Protein AF-A0A1Z9BUS6-F1 (afdb_monomer_lite)

Foldseek 3Di:
DPPVVVVVVVVVCCVVLVPDDDPCSVVVVVVVVVVVVVVVCCVPPPPPVCVVVVVVVCVVVVVVVVVVVVVVVVCCCVVPVVVVVVVCVVVVNDVPPPDDDVPDPDPDDDDDPDPDPVVVVVPD

Sequence (124 aa):
MGFGALAAMAWFEVLIFGFGLGAARPAVTLGLSALAVISLLQSLIFPRANWPIYVALTLLAFPIGFVVSYIIMGTLFYLLITPIGLAMRLFGRDPMMRGFEPDRESYWVESRRDRGKESYFRQF

Structure (mmCIF, N/CA/C/O backbone):
data_AF-A0A1Z9BUS6-F1
#
_entry.id   AF-A0A1Z9BUS6-F1
#
loop_
_atom_site.group_PDB
_atom_site.id
_atom_site.type_symbol
_atom_site.label_atom_id
_atom_site.label_alt_id
_atom_site.label_comp_id
_atom_site.label_asym_id
_atom_site.label_entity_id
_atom_site.label_seq_id
_atom_site.pdbx_PDB_ins_code
_atom_site.Cartn_x
_atom_site.Cartn_y
_atom_site.Cartn_z
_atom_site.occupancy
_atom_site.B_iso_or_equiv
_atom_site.auth_seq_id
_atom_site.auth_comp_id
_atom_site.auth_asym_id
_atom_site.auth_atom_id
_atom_site.pdbx_PDB_model_num
ATOM 1 N N . MET A 1 1 ? 21.737 -7.368 0.247 1.00 47.28 1 MET A N 1
ATOM 2 C CA . MET A 1 1 ? 20.850 -8.539 0.451 1.00 47.28 1 MET A CA 1
ATOM 3 C C . MET A 1 1 ? 20.464 -9.281 -0.847 1.00 47.28 1 MET A C 1
ATOM 5 O O . MET A 1 1 ? 19.643 -10.178 -0.773 1.00 47.28 1 MET A O 1
ATOM 9 N N . GLY A 1 2 ? 21.051 -8.990 -2.023 1.00 50.81 2 GLY A N 1
ATOM 10 C CA . GLY A 1 2 ? 20.625 -9.608 -3.299 1.00 50.81 2 GLY A CA 1
ATOM 11 C C . GLY A 1 2 ? 21.369 -10.879 -3.739 1.00 50.81 2 GLY A C 1
ATOM 12 O O . GLY A 1 2 ? 20.841 -11.645 -4.533 1.00 50.81 2 GLY A O 1
ATOM 13 N N . PHE A 1 3 ? 22.569 -11.149 -3.214 1.00 49.50 3 PHE A N 1
ATOM 14 C CA . PHE A 1 3 ? 23.397 -12.267 -3.697 1.00 49.50 3 PHE A CA 1
ATOM 15 C C . PHE A 1 3 ? 22.922 -13.652 -3.221 1.00 49.50 3 PHE A C 1
ATOM 17 O O . PHE A 1 3 ? 23.086 -14.632 -3.939 1.00 49.50 3 PHE A O 1
ATOM 24 N N . GLY A 1 4 ? 22.268 -13.737 -2.056 1.00 51.97 4 GLY A N 1
ATOM 25 C CA . GLY A 1 4 ? 21.724 -15.001 -1.540 1.00 51.97 4 GLY A CA 1
ATOM 26 C C . GLY A 1 4 ? 20.507 -15.507 -2.321 1.00 51.97 4 GLY A C 1
ATOM 27 O O . GLY A 1 4 ? 20.368 -16.707 -2.530 1.00 51.97 4 GLY A O 1
ATOM 28 N N . ALA A 1 5 ? 19.666 -14.597 -2.821 1.00 58.56 5 ALA A N 1
ATOM 29 C CA . ALA A 1 5 ? 18.508 -14.951 -3.643 1.00 58.56 5 ALA A CA 1
ATOM 30 C C . ALA A 1 5 ? 18.927 -15.506 -5.016 1.00 58.56 5 ALA A C 1
ATOM 32 O O . ALA A 1 5 ? 18.314 -16.446 -5.511 1.00 58.56 5 ALA A O 1
ATOM 33 N N . LEU A 1 6 ? 20.016 -14.980 -5.589 1.00 55.09 6 LEU A N 1
ATOM 34 C CA . LEU A 1 6 ? 20.578 -15.464 -6.853 1.00 55.09 6 LEU A CA 1
ATOM 35 C C . LEU A 1 6 ? 21.180 -16.868 -6.713 1.00 55.09 6 LEU A C 1
ATOM 37 O O . LEU A 1 6 ? 20.951 -17.718 -7.569 1.00 55.09 6 LEU A O 1
ATOM 41 N N . ALA A 1 7 ? 21.887 -17.137 -5.609 1.00 58.78 7 ALA A N 1
ATOM 42 C CA . ALA A 1 7 ? 22.400 -18.473 -5.308 1.00 58.78 7 ALA A CA 1
ATOM 43 C C . ALA A 1 7 ? 21.261 -19.483 -5.070 1.00 58.78 7 ALA A C 1
ATOM 45 O O . ALA A 1 7 ? 21.328 -20.609 -5.558 1.00 58.78 7 ALA A O 1
ATOM 46 N N . ALA A 1 8 ? 20.189 -19.064 -4.388 1.00 61.78 8 ALA A N 1
ATOM 47 C CA . ALA A 1 8 ? 19.006 -19.892 -4.176 1.00 61.78 8 ALA A CA 1
ATOM 48 C C . ALA A 1 8 ? 18.257 -20.191 -5.487 1.00 61.78 8 ALA A C 1
ATOM 50 O O . ALA A 1 8 ? 17.876 -21.336 -5.700 1.00 61.78 8 ALA A O 1
ATOM 51 N N . MET A 1 9 ? 18.101 -19.213 -6.391 1.00 58.19 9 MET A N 1
ATOM 52 C CA . MET A 1 9 ? 17.476 -19.426 -7.707 1.00 58.19 9 MET A CA 1
ATOM 53 C C . MET A 1 9 ? 18.306 -20.349 -8.601 1.00 58.19 9 MET A C 1
ATOM 55 O O . MET A 1 9 ? 17.748 -21.275 -9.181 1.00 58.19 9 MET A O 1
ATOM 59 N N . ALA A 1 10 ? 19.630 -20.164 -8.659 1.00 59.12 10 ALA A N 1
ATOM 60 C CA . ALA A 1 10 ? 20.515 -21.047 -9.422 1.00 59.12 10 ALA A CA 1
ATOM 61 C C . ALA A 1 10 ? 20.465 -22.498 -8.905 1.00 59.12 10 ALA A C 1
ATOM 63 O O . ALA A 1 10 ? 20.457 -23.442 -9.692 1.00 59.12 10 ALA A O 1
ATOM 64 N N . TRP A 1 11 ? 20.370 -22.680 -7.584 1.00 60.19 11 TRP A N 1
ATOM 65 C CA . TRP A 1 11 ? 20.214 -23.997 -6.963 1.00 60.19 11 TRP A CA 1
ATOM 66 C C . TRP A 1 11 ? 18.833 -24.620 -7.232 1.00 60.19 11 TRP A C 1
ATOM 68 O O . TRP A 1 11 ? 18.726 -25.829 -7.438 1.00 60.19 11 TRP A O 1
ATOM 78 N N . PHE A 1 12 ? 17.776 -23.802 -7.278 1.00 59.69 12 PHE A N 1
ATOM 79 C CA . PHE A 1 12 ? 16.406 -24.237 -7.575 1.00 59.69 12 PHE A CA 1
ATOM 80 C C . PHE A 1 12 ? 16.229 -24.641 -9.048 1.00 59.69 12 PHE A C 1
ATOM 82 O O . PHE A 1 12 ? 15.555 -25.627 -9.342 1.00 59.69 12 PHE A O 1
ATOM 89 N N . GLU A 1 13 ? 16.891 -23.937 -9.969 1.00 56.25 13 GLU A N 1
ATOM 90 C CA . GLU A 1 13 ? 16.914 -24.265 -11.400 1.00 56.25 13 GLU A CA 1
ATOM 91 C C . GLU A 1 13 ? 17.581 -25.628 -11.658 1.00 56.25 13 GLU A C 1
ATOM 93 O O . GLU A 1 13 ? 17.021 -26.469 -12.360 1.00 56.25 13 GLU A O 1
ATOM 98 N N . VAL A 1 14 ? 18.729 -25.909 -11.028 1.00 58.75 14 VAL A N 1
ATOM 99 C CA . VAL A 1 14 ? 19.412 -27.217 -11.133 1.00 58.75 14 VAL A CA 1
ATOM 100 C C . VAL A 1 14 ? 18.516 -28.370 -10.649 1.00 58.75 14 VAL A C 1
ATOM 102 O O . VAL A 1 14 ? 18.537 -29.459 -11.224 1.00 58.75 14 VAL A O 1
ATOM 105 N N . LEU A 1 15 ? 17.684 -28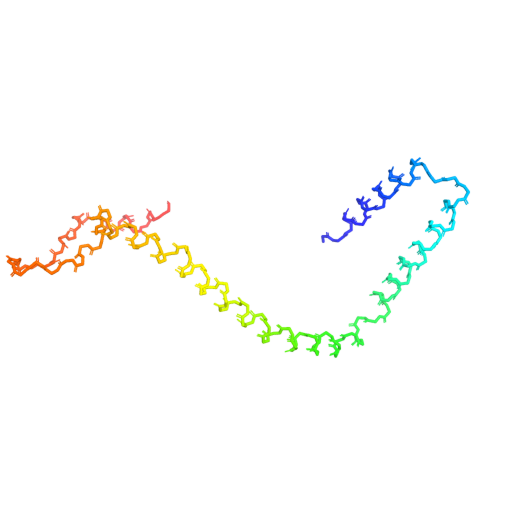.118 -9.634 1.00 60.44 15 LEU A N 1
ATOM 106 C CA . LEU A 1 15 ? 16.733 -29.080 -9.070 1.00 60.44 15 LEU A CA 1
ATOM 107 C C . LEU A 1 15 ? 15.512 -29.325 -9.974 1.00 60.44 15 LEU A C 1
ATOM 109 O O . LEU A 1 15 ? 15.124 -30.478 -10.165 1.00 60.44 15 LEU A O 1
ATOM 113 N N . ILE A 1 16 ? 14.931 -28.273 -10.566 1.00 55.53 16 ILE A N 1
ATOM 114 C CA . ILE A 1 16 ? 13.748 -28.377 -11.442 1.00 55.53 16 ILE A CA 1
ATOM 115 C C . ILE A 1 16 ? 14.112 -28.955 -12.818 1.00 55.53 16 ILE A C 1
ATOM 117 O O . ILE A 1 16 ? 13.404 -29.822 -13.329 1.00 55.53 16 ILE A O 1
ATOM 121 N N . PHE A 1 17 ? 15.240 -28.549 -13.408 1.00 53.66 17 PHE A N 1
ATOM 122 C CA . PHE A 1 17 ? 15.676 -29.034 -14.727 1.00 53.66 17 PHE A CA 1
ATOM 123 C C . PHE A 1 17 ? 16.338 -30.431 -14.683 1.00 53.66 17 PHE A C 1
ATOM 125 O O . PHE A 1 17 ? 16.544 -31.073 -15.727 1.00 53.66 17 PHE A O 1
ATOM 132 N N . GLY A 1 18 ? 16.607 -30.951 -13.478 1.00 55.66 18 GLY A N 1
ATOM 133 C CA . GLY A 1 18 ? 17.084 -32.313 -13.221 1.00 55.66 18 GLY A CA 1
ATOM 134 C C . GLY A 1 18 ? 16.055 -33.410 -13.530 1.00 55.66 18 GLY A C 1
ATOM 135 O O . GLY A 1 18 ? 16.444 -34.508 -13.938 1.00 55.66 18 GLY A O 1
ATOM 136 N N . PHE A 1 19 ? 14.754 -33.106 -13.472 1.00 56.41 19 PHE A N 1
ATOM 137 C CA . PHE A 1 19 ? 13.678 -34.053 -13.783 1.00 56.41 19 PHE A CA 1
ATOM 138 C C . PHE A 1 19 ? 12.997 -33.719 -15.121 1.00 56.41 19 PHE A C 1
ATOM 140 O O . PHE A 1 19 ? 12.219 -32.781 -15.228 1.00 56.41 19 PHE A O 1
ATOM 147 N N . GLY A 1 20 ? 13.251 -34.533 -16.152 1.00 60.94 20 GLY A N 1
ATOM 148 C CA . GLY A 1 20 ? 12.266 -34.729 -17.227 1.00 60.94 20 GLY A CA 1
ATOM 149 C C . GLY A 1 20 ? 12.370 -33.891 -18.506 1.00 60.94 20 GLY A C 1
ATOM 150 O O . GLY A 1 20 ? 11.427 -33.895 -19.287 1.00 60.94 20 GLY A O 1
ATOM 151 N N . LEU A 1 21 ? 13.493 -33.235 -18.797 1.00 56.31 21 LEU A N 1
ATOM 152 C CA . LEU A 1 21 ? 13.722 -32.647 -20.125 1.00 56.31 21 LEU A CA 1
ATOM 153 C C . LEU A 1 21 ? 14.773 -33.496 -20.849 1.00 56.31 21 LEU A C 1
ATOM 155 O O . LEU A 1 21 ? 15.883 -33.651 -20.368 1.00 56.31 21 LEU A O 1
ATOM 159 N N . GLY A 1 22 ? 14.423 -34.133 -21.963 1.00 67.06 22 GLY A N 1
ATOM 160 C CA . GLY A 1 22 ? 15.364 -34.929 -22.760 1.00 67.06 22 GLY A CA 1
ATOM 161 C C . GLY A 1 22 ? 16.305 -34.039 -23.584 1.00 67.06 22 GLY A C 1
ATOM 162 O O . GLY A 1 22 ? 17.019 -33.188 -23.058 1.00 67.06 22 GLY A O 1
ATOM 163 N N . ALA A 1 23 ? 16.264 -34.176 -24.909 1.00 63.06 23 ALA A N 1
ATOM 164 C CA . ALA A 1 23 ? 17.105 -33.420 -25.847 1.00 63.06 23 ALA A CA 1
ATOM 165 C C . ALA A 1 23 ? 16.851 -31.891 -25.882 1.00 63.06 23 ALA A C 1
ATOM 167 O O . ALA A 1 23 ? 17.631 -31.159 -26.482 1.00 63.06 23 ALA A O 1
ATOM 168 N N . ALA A 1 24 ? 15.792 -31.392 -25.231 1.00 61.09 24 ALA A N 1
ATOM 169 C CA . ALA A 1 24 ? 15.460 -29.963 -25.165 1.00 61.09 24 ALA A CA 1
ATOM 170 C C . ALA A 1 24 ? 16.181 -29.201 -24.032 1.00 61.09 24 ALA A C 1
ATOM 172 O O . ALA A 1 24 ? 16.159 -27.971 -24.012 1.00 61.09 24 ALA A O 1
ATOM 173 N N . ARG A 1 25 ? 16.854 -29.914 -23.113 1.00 60.50 25 ARG A N 1
ATOM 174 C CA . ARG A 1 25 ? 17.662 -29.332 -22.024 1.00 60.50 25 ARG A CA 1
ATOM 175 C C . ARG A 1 25 ? 18.633 -28.243 -22.474 1.00 60.50 25 ARG A C 1
ATOM 177 O O . ARG A 1 25 ? 18.534 -27.143 -21.940 1.00 60.50 25 ARG A O 1
ATOM 184 N N . PRO A 1 26 ? 19.541 -28.496 -23.439 1.00 63.34 26 PRO A N 1
ATOM 185 C CA . PRO A 1 26 ? 20.540 -27.504 -23.797 1.00 63.34 26 PRO A CA 1
ATOM 186 C C . PRO A 1 26 ? 19.887 -26.238 -24.341 1.00 63.34 26 PRO A C 1
ATOM 188 O O . PRO A 1 26 ? 20.282 -25.163 -23.930 1.00 63.34 26 PRO A O 1
ATOM 191 N N . ALA A 1 27 ? 18.848 -26.339 -25.176 1.00 67.38 27 ALA A N 1
ATOM 192 C CA . ALA A 1 27 ? 18.187 -25.172 -25.762 1.00 67.38 27 ALA A CA 1
ATOM 193 C C . ALA A 1 27 ? 17.484 -24.292 -24.713 1.00 67.38 27 ALA A C 1
ATOM 195 O O . ALA A 1 27 ? 17.598 -23.067 -24.767 1.00 67.38 27 ALA A O 1
ATOM 196 N N . VAL A 1 28 ? 16.803 -24.904 -23.737 1.00 68.00 28 VAL A N 1
ATOM 197 C CA . VAL A 1 28 ? 16.121 -24.172 -22.656 1.00 68.00 28 VAL A CA 1
ATOM 198 C C . VAL A 1 28 ? 17.137 -23.519 -21.719 1.00 68.00 28 VAL A C 1
ATOM 200 O O . VAL A 1 28 ? 17.022 -22.329 -21.428 1.00 68.00 28 VAL A O 1
ATOM 203 N N . THR A 1 29 ? 18.176 -24.250 -21.307 1.00 69.25 29 THR A N 1
ATOM 204 C CA . THR A 1 29 ? 19.240 -23.703 -20.454 1.00 69.25 29 THR A CA 1
ATOM 205 C C . THR A 1 29 ? 20.010 -22.585 -21.159 1.00 69.25 29 THR A C 1
ATOM 207 O O . THR A 1 29 ? 20.296 -21.562 -20.541 1.00 69.25 29 THR A O 1
ATOM 210 N N . LEU A 1 30 ? 20.299 -22.720 -22.460 1.00 71.44 30 LEU A N 1
ATOM 211 C CA . LEU A 1 30 ? 20.989 -21.678 -23.228 1.00 71.44 30 LEU A CA 1
ATOM 212 C C . LEU A 1 30 ? 20.116 -20.429 -23.370 1.00 71.44 30 LEU A C 1
ATOM 214 O O . LEU A 1 30 ? 20.607 -19.330 -23.128 1.00 71.44 30 LEU A O 1
ATOM 218 N N . GLY A 1 31 ? 18.822 -20.588 -23.668 1.00 74.19 31 GLY A N 1
ATOM 219 C CA . GLY A 1 31 ? 17.877 -19.472 -23.754 1.00 74.19 31 GLY A CA 1
ATOM 220 C C . GLY A 1 31 ? 17.751 -18.697 -22.440 1.00 74.19 31 GLY A C 1
ATOM 221 O O . GLY A 1 31 ? 17.858 -17.470 -22.435 1.00 74.19 31 GLY A O 1
ATOM 222 N N . LEU A 1 32 ? 17.606 -19.404 -21.317 1.00 70.88 32 LEU A N 1
ATOM 223 C CA . LEU A 1 32 ? 17.522 -18.788 -19.989 1.00 70.88 32 LEU A CA 1
ATOM 224 C C . LEU A 1 32 ? 18.849 -18.148 -19.562 1.00 70.88 32 LEU A C 1
ATOM 226 O O . LEU A 1 32 ? 18.851 -17.036 -19.037 1.00 70.88 32 LEU A O 1
ATOM 230 N N . SER A 1 33 ? 19.986 -18.787 -19.856 1.00 72.94 33 SER A N 1
ATOM 231 C CA . SER A 1 33 ? 21.311 -18.214 -19.580 1.00 72.94 33 SER A CA 1
ATOM 232 C C . SER A 1 33 ? 21.585 -16.949 -20.400 1.00 72.94 33 SER A C 1
ATOM 234 O O . SER A 1 33 ? 22.133 -15.985 -19.869 1.00 72.94 33 SER A O 1
ATOM 236 N N . ALA A 1 34 ? 21.136 -16.896 -21.658 1.00 73.62 34 ALA A N 1
ATOM 237 C CA . ALA A 1 34 ? 21.244 -15.710 -22.499 1.00 73.62 34 ALA A CA 1
ATOM 238 C C . ALA A 1 34 ? 20.383 -14.562 -21.950 1.00 73.62 34 ALA A C 1
ATOM 240 O O . ALA A 1 34 ? 20.870 -13.439 -21.830 1.00 73.62 34 ALA A O 1
ATOM 241 N N . LEU A 1 35 ? 19.146 -14.849 -21.532 1.00 70.75 35 LEU A N 1
ATOM 242 C CA . LEU A 1 35 ? 18.277 -13.899 -20.826 1.00 70.75 35 LEU A CA 1
ATOM 243 C C . LEU A 1 35 ? 18.916 -13.385 -19.526 1.00 70.75 35 LEU A C 1
ATOM 245 O O . LEU A 1 35 ? 18.888 -12.182 -19.266 1.00 70.75 35 LEU A O 1
ATOM 249 N N . ALA A 1 36 ? 19.548 -14.264 -18.745 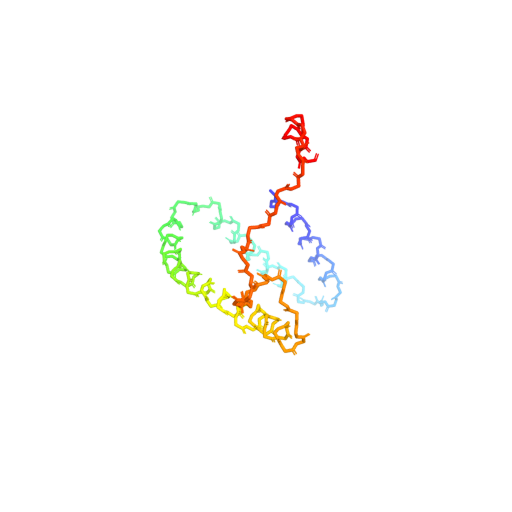1.00 70.25 36 ALA A N 1
ATOM 250 C CA . ALA A 1 36 ? 20.247 -13.891 -17.519 1.00 70.25 36 ALA A CA 1
ATOM 251 C C . ALA A 1 36 ? 21.461 -12.987 -17.794 1.00 70.25 36 ALA A C 1
ATOM 253 O O . ALA A 1 36 ? 21.634 -11.972 -17.120 1.00 70.25 36 ALA A O 1
ATOM 254 N N . VAL A 1 37 ? 22.270 -13.302 -18.810 1.00 74.19 37 VAL A N 1
ATOM 255 C CA . VAL A 1 37 ? 23.422 -12.481 -19.217 1.00 74.19 37 VAL A CA 1
ATOM 256 C C . VAL A 1 37 ? 22.967 -11.122 -19.746 1.00 74.19 37 VAL A C 1
ATOM 258 O O . VAL A 1 37 ? 23.546 -10.107 -19.368 1.00 74.19 37 VAL A O 1
ATOM 261 N N . ILE A 1 38 ? 21.902 -11.069 -20.549 1.00 71.81 38 ILE A N 1
ATOM 262 C CA . ILE A 1 38 ? 21.315 -9.809 -21.029 1.00 71.81 38 ILE A CA 1
ATOM 263 C C . ILE A 1 38 ? 20.821 -8.968 -19.848 1.00 71.81 38 ILE A C 1
ATOM 265 O O . ILE A 1 38 ? 21.148 -7.785 -19.767 1.00 71.81 38 ILE A O 1
ATOM 269 N N . SER A 1 39 ? 20.109 -9.574 -18.895 1.00 66.19 39 SER A N 1
ATOM 270 C CA . SER A 1 39 ? 19.641 -8.887 -17.686 1.00 66.19 39 SER A CA 1
ATOM 271 C C . SER A 1 39 ? 20.801 -8.380 -16.820 1.00 66.19 39 SER A C 1
ATOM 273 O O . SER A 1 39 ? 20.722 -7.283 -16.264 1.00 66.19 39 SER A O 1
ATOM 275 N N . LEU A 1 40 ? 21.888 -9.150 -16.709 1.00 69.06 40 LEU A N 1
ATOM 276 C CA . LEU A 1 40 ? 23.084 -8.768 -15.958 1.00 69.06 40 LEU A CA 1
ATOM 277 C C . LEU A 1 40 ? 23.815 -7.601 -16.637 1.00 69.06 40 LEU A C 1
ATOM 279 O O . LEU A 1 40 ? 24.169 -6.624 -15.980 1.00 69.06 40 LEU A O 1
ATOM 283 N N . LEU A 1 41 ? 23.997 -7.677 -17.957 1.00 66.56 41 LEU A N 1
ATOM 284 C CA . LEU A 1 41 ? 24.631 -6.629 -18.758 1.00 66.56 41 LEU A CA 1
ATOM 285 C C . LEU A 1 41 ? 23.803 -5.340 -18.745 1.00 66.56 41 LEU A C 1
ATOM 287 O O . LEU A 1 41 ? 24.362 -4.257 -18.570 1.00 66.56 41 LEU A O 1
ATOM 291 N N . GLN A 1 42 ? 22.476 -5.441 -18.836 1.00 62.75 42 GLN A N 1
ATOM 292 C CA . GLN A 1 42 ? 21.570 -4.299 -18.709 1.00 62.75 42 GLN A CA 1
ATOM 293 C C . GLN A 1 42 ? 21.675 -3.649 -17.319 1.00 62.75 42 GLN A C 1
ATOM 295 O O . GLN A 1 42 ? 21.681 -2.421 -17.212 1.00 62.75 42 GLN A O 1
ATOM 300 N N . SER A 1 43 ? 21.834 -4.457 -16.265 1.00 63.91 43 SER A N 1
ATOM 301 C CA . SER A 1 43 ? 22.039 -3.966 -14.899 1.00 63.91 43 SER A CA 1
ATOM 302 C C . SER A 1 43 ? 23.412 -3.317 -14.680 1.00 63.91 43 SER A C 1
ATOM 304 O O . SER A 1 43 ? 23.524 -2.449 -13.813 1.00 63.91 43 SER A O 1
ATOM 306 N N . LEU A 1 44 ? 24.452 -3.724 -15.418 1.00 64.38 44 LEU A N 1
ATOM 307 C CA . LEU A 1 44 ? 25.817 -3.207 -15.253 1.00 64.38 44 LEU A CA 1
ATOM 308 C C . LEU A 1 44 ? 26.091 -1.945 -16.084 1.00 64.38 44 LEU A C 1
ATOM 310 O O . LEU A 1 44 ? 26.825 -1.066 -15.637 1.00 64.38 44 LEU A O 1
ATOM 314 N N . ILE A 1 45 ? 25.524 -1.852 -17.289 1.00 61.47 45 ILE A N 1
ATOM 315 C CA . ILE A 1 45 ? 25.926 -0.844 -18.284 1.00 61.47 45 ILE A CA 1
ATOM 316 C C . ILE A 1 45 ? 25.117 0.462 -18.152 1.00 61.47 45 ILE A C 1
ATOM 318 O O . ILE A 1 45 ? 25.638 1.530 -18.472 1.00 61.47 45 ILE A O 1
ATOM 322 N N . PHE A 1 46 ? 23.885 0.437 -17.621 1.00 55.88 46 PHE A N 1
ATOM 323 C CA . PHE A 1 46 ? 22.994 1.613 -17.633 1.00 55.88 46 PHE A CA 1
ATOM 324 C C . PHE A 1 46 ? 22.334 2.008 -16.290 1.00 55.88 46 PHE A C 1
ATOM 326 O O . PHE A 1 46 ? 21.125 2.244 -16.243 1.00 55.88 46 PHE A O 1
ATOM 333 N N . PRO A 1 47 ? 23.085 2.230 -15.192 1.00 59.66 47 PRO A N 1
ATOM 334 C CA . PRO A 1 47 ? 22.505 2.810 -13.974 1.00 59.66 47 PRO A CA 1
ATOM 335 C C . PRO A 1 47 ? 22.035 4.268 -14.157 1.00 59.66 47 PRO A C 1
ATOM 337 O O . PRO A 1 47 ? 21.142 4.719 -13.445 1.00 59.66 47 PRO A O 1
ATOM 340 N N . ARG A 1 48 ? 22.603 5.024 -15.114 1.00 58.47 48 ARG A N 1
ATOM 341 C CA . ARG A 1 48 ? 22.299 6.458 -15.310 1.00 58.47 48 ARG A CA 1
ATOM 342 C C . ARG A 1 48 ? 21.244 6.763 -16.382 1.00 58.47 48 ARG A C 1
ATOM 344 O O . ARG A 1 48 ? 20.521 7.739 -16.227 1.00 58.47 48 ARG A O 1
ATOM 351 N N . ALA A 1 49 ? 21.098 5.937 -17.422 1.00 63.72 49 ALA A N 1
ATOM 352 C CA . ALA A 1 49 ? 20.080 6.162 -18.464 1.00 63.72 49 ALA A CA 1
ATOM 353 C C . ALA A 1 49 ? 18.676 5.672 -18.069 1.00 63.72 49 ALA A C 1
ATOM 355 O O . ALA A 1 49 ? 17.688 6.127 -18.638 1.00 63.72 49 ALA A O 1
ATOM 356 N N . ASN A 1 50 ? 18.567 4.803 -17.058 1.00 64.75 50 ASN A N 1
ATOM 357 C CA . ASN A 1 50 ? 17.278 4.393 -16.497 1.00 64.75 50 ASN A CA 1
ATOM 358 C C . ASN A 1 50 ? 16.646 5.451 -15.590 1.00 64.75 50 ASN A C 1
ATOM 360 O O . ASN A 1 50 ? 15.479 5.319 -15.237 1.00 64.75 50 ASN A O 1
ATOM 364 N N . TRP A 1 51 ? 17.384 6.496 -15.212 1.00 73.06 51 TRP A N 1
ATOM 365 C CA . TRP A 1 51 ? 16.879 7.552 -14.341 1.00 73.06 51 TRP A CA 1
ATOM 366 C C . TRP A 1 51 ? 15.611 8.242 -14.886 1.00 73.06 51 TRP A C 1
ATOM 368 O O . TRP A 1 51 ? 14.616 8.263 -14.164 1.00 73.06 51 TRP A O 1
ATOM 378 N N . PRO A 1 52 ? 15.552 8.724 -16.146 1.00 77.94 52 PRO A N 1
ATOM 379 C CA . PRO A 1 52 ? 14.332 9.330 -16.688 1.00 77.94 52 PRO A CA 1
ATOM 380 C C . PRO A 1 52 ? 13.153 8.352 -16.785 1.00 77.94 52 PRO A C 1
ATOM 382 O O . PRO A 1 52 ? 12.024 8.735 -16.495 1.00 77.94 52 PRO A O 1
ATOM 385 N N . ILE A 1 53 ? 13.399 7.086 -17.140 1.00 82.19 53 ILE A N 1
ATOM 386 C CA . ILE A 1 53 ? 12.354 6.051 -17.227 1.00 82.19 53 ILE A CA 1
ATOM 387 C C . ILE A 1 53 ? 11.808 5.730 -15.834 1.00 82.19 53 ILE A C 1
ATOM 389 O O . ILE A 1 53 ? 10.596 5.665 -15.643 1.00 82.19 53 ILE A O 1
ATOM 393 N N . TYR A 1 54 ? 12.695 5.584 -14.850 1.00 82.12 54 TYR A N 1
ATOM 394 C CA . TYR A 1 54 ? 12.330 5.386 -13.454 1.00 82.12 54 TYR A CA 1
ATOM 395 C C . TYR A 1 54 ? 11.502 6.559 -12.922 1.00 82.12 54 TYR A C 1
ATOM 397 O O . TYR A 1 54 ? 10.463 6.334 -12.307 1.00 82.12 54 TYR A O 1
ATOM 405 N N . VAL A 1 55 ? 11.915 7.802 -13.191 1.00 86.25 55 VAL A N 1
ATOM 406 C CA . VAL A 1 55 ? 11.178 9.002 -12.766 1.00 86.25 55 VAL A CA 1
ATOM 407 C C . VAL A 1 55 ? 9.811 9.069 -13.446 1.00 86.25 55 VAL A C 1
ATOM 409 O O . VAL A 1 55 ? 8.820 9.303 -12.762 1.00 86.25 55 VAL A O 1
ATOM 412 N N . ALA A 1 56 ? 9.727 8.801 -14.751 1.00 87.69 56 ALA A N 1
ATOM 413 C CA . ALA A 1 56 ? 8.461 8.790 -15.482 1.00 87.69 56 ALA A CA 1
ATOM 414 C C . ALA A 1 56 ? 7.497 7.716 -14.951 1.00 87.69 56 ALA A C 1
ATOM 416 O O . ALA A 1 56 ? 6.335 8.009 -14.670 1.00 87.69 56 ALA A O 1
ATOM 417 N N . LEU A 1 57 ? 7.983 6.489 -14.745 1.00 86.81 57 LEU A N 1
ATOM 418 C CA . LEU A 1 57 ? 7.191 5.402 -14.165 1.00 86.81 57 LEU A CA 1
ATOM 419 C C . LEU A 1 57 ? 6.774 5.705 -12.725 1.00 86.81 57 LEU A C 1
ATOM 421 O O . LEU A 1 57 ? 5.631 5.454 -12.361 1.00 86.81 57 LEU A O 1
ATOM 425 N N . THR A 1 58 ? 7.664 6.283 -11.919 1.00 88.19 58 THR A N 1
ATOM 426 C CA . THR A 1 58 ? 7.353 6.678 -10.538 1.00 88.19 58 THR A CA 1
ATOM 427 C C . THR A 1 58 ? 6.293 7.773 -10.509 1.00 88.19 58 THR A C 1
ATOM 429 O O . THR A 1 58 ? 5.351 7.688 -9.725 1.00 88.19 58 THR A O 1
ATOM 432 N N . LEU A 1 59 ? 6.395 8.771 -11.390 1.00 92.50 59 LEU A N 1
ATOM 433 C CA . LEU A 1 59 ? 5.423 9.857 -11.496 1.00 92.50 59 LEU A CA 1
ATOM 434 C C . LEU A 1 59 ? 4.040 9.342 -11.915 1.00 92.50 59 LEU A C 1
ATOM 436 O O . LEU A 1 59 ? 3.034 9.838 -11.418 1.00 92.50 59 LEU A O 1
ATOM 440 N N . LEU A 1 60 ? 3.991 8.323 -12.777 1.00 92.12 60 LEU A N 1
ATOM 441 C CA . LEU A 1 60 ? 2.751 7.639 -13.155 1.00 92.12 60 LEU A CA 1
ATOM 442 C C . LEU A 1 60 ? 2.209 6.736 -12.038 1.00 92.12 60 LEU A C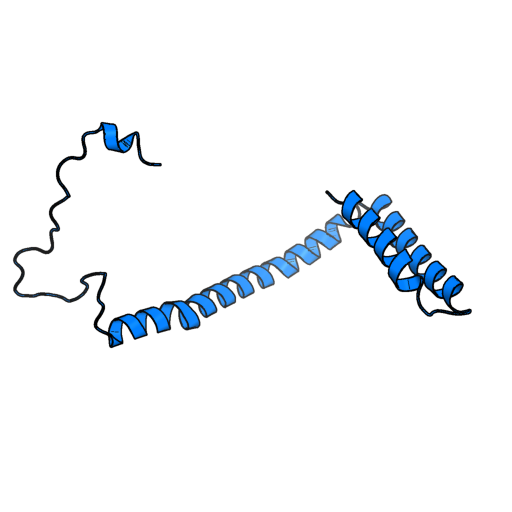 1
ATOM 444 O O . LEU A 1 60 ? 1.002 6.688 -11.816 1.00 92.12 60 LEU A O 1
ATOM 448 N N . ALA A 1 61 ? 3.082 6.034 -11.315 1.00 92.75 61 ALA A N 1
ATOM 449 C CA . ALA A 1 61 ? 2.693 5.132 -10.234 1.00 92.75 61 ALA A CA 1
ATOM 450 C C . ALA A 1 61 ? 2.227 5.880 -8.976 1.00 92.75 61 ALA A C 1
ATOM 452 O O . ALA A 1 61 ? 1.379 5.378 -8.242 1.00 92.75 61 ALA A O 1
ATOM 453 N N . PHE A 1 62 ? 2.743 7.085 -8.728 1.00 94.12 62 PHE A N 1
ATOM 454 C CA . PHE A 1 62 ? 2.411 7.888 -7.553 1.00 94.12 62 PHE A CA 1
ATOM 455 C C . PHE A 1 62 ? 0.903 8.178 -7.388 1.00 94.12 62 PHE A C 1
ATOM 457 O O . PHE A 1 62 ? 0.361 7.839 -6.332 1.00 94.12 62 PHE A O 1
ATOM 464 N N . PRO A 1 63 ? 0.177 8.734 -8.383 1.00 95.00 63 PRO A N 1
ATOM 465 C CA . PRO A 1 63 ? -1.261 8.972 -8.252 1.00 95.00 63 PRO A CA 1
ATOM 466 C C . PRO A 1 63 ? -2.054 7.670 -8.098 1.00 95.00 63 PRO A C 1
ATOM 468 O O . PRO A 1 63 ? -3.045 7.641 -7.373 1.00 95.00 63 PRO A O 1
ATOM 471 N N . ILE A 1 64 ? -1.595 6.576 -8.716 1.00 94.00 64 ILE A N 1
ATOM 472 C CA . ILE A 1 64 ? -2.206 5.251 -8.555 1.00 94.00 64 ILE A CA 1
ATOM 473 C C . ILE A 1 64 ? -2.067 4.795 -7.100 1.00 94.00 64 ILE A C 1
ATOM 475 O O . ILE A 1 64 ? -3.057 4.425 -6.475 1.00 94.00 64 ILE A O 1
ATOM 479 N N . GLY A 1 65 ? -0.861 4.880 -6.535 1.00 93.06 65 GLY A N 1
ATOM 480 C CA . GLY A 1 65 ? -0.602 4.534 -5.138 1.00 93.06 65 GLY A CA 1
ATOM 481 C C . GLY A 1 65 ? -1.415 5.382 -4.160 1.00 93.06 65 GLY A C 1
ATOM 482 O O . GLY A 1 65 ? -1.959 4.850 -3.191 1.00 93.06 65 GLY A O 1
ATOM 483 N N . PHE A 1 66 ? -1.566 6.678 -4.443 1.00 95.88 66 PHE A N 1
ATOM 484 C CA . PHE A 1 66 ? -2.422 7.575 -3.670 1.00 95.88 66 PHE A CA 1
ATOM 485 C C . PHE A 1 66 ? -3.872 7.079 -3.674 1.00 95.88 66 PHE A C 1
ATOM 487 O O . PHE A 1 66 ? -4.408 6.772 -2.613 1.00 95.88 66 PHE A O 1
ATOM 494 N N . VAL A 1 67 ? -4.479 6.898 -4.852 1.00 97.44 67 VAL A N 1
ATOM 495 C CA . VAL A 1 67 ? -5.871 6.426 -4.982 1.00 97.44 67 VAL A CA 1
ATOM 496 C C . VAL A 1 67 ? -6.069 5.067 -4.307 1.00 97.44 67 VAL A C 1
ATOM 498 O O . VAL A 1 67 ? -7.007 4.899 -3.530 1.00 97.44 67 VAL A O 1
ATOM 501 N N . VAL A 1 68 ? -5.160 4.117 -4.535 1.00 97.25 68 VAL A N 1
ATOM 502 C CA . VAL A 1 68 ? -5.198 2.791 -3.901 1.00 97.25 68 VAL A CA 1
ATOM 503 C C . VAL A 1 68 ? -5.136 2.903 -2.377 1.00 97.25 68 VAL A C 1
ATOM 505 O O . VAL A 1 68 ? -5.880 2.204 -1.695 1.00 97.25 68 VAL A O 1
ATOM 508 N N . SER A 1 69 ? -4.329 3.812 -1.827 1.00 96.12 69 SER A N 1
ATOM 509 C CA . SER A 1 69 ? -4.261 4.035 -0.376 1.00 96.12 69 SER A CA 1
ATOM 510 C C . SER A 1 69 ? -5.604 4.501 0.193 1.00 96.12 69 SER A C 1
ATOM 512 O O . SER A 1 69 ? -6.053 3.959 1.204 1.00 96.12 69 SER A O 1
ATOM 514 N N . TYR A 1 70 ? -6.294 5.435 -0.475 1.00 96.75 70 TYR A N 1
ATOM 515 C CA . TYR A 1 70 ? -7.642 5.849 -0.058 1.00 96.75 70 TYR A CA 1
ATOM 516 C C . TYR A 1 70 ? -8.662 4.727 -0.198 1.00 96.75 70 TYR A C 1
ATOM 518 O O . TYR A 1 70 ? -9.493 4.558 0.691 1.00 96.75 70 TYR A O 1
ATOM 526 N N . ILE A 1 71 ? -8.595 3.942 -1.275 1.00 98.00 71 ILE A N 1
ATOM 527 C CA . ILE A 1 71 ? -9.499 2.806 -1.478 1.00 98.00 71 ILE A CA 1
ATOM 528 C C . ILE A 1 71 ? -9.296 1.764 -0.379 1.00 98.00 71 ILE A C 1
ATOM 530 O O . ILE A 1 71 ? -10.278 1.308 0.203 1.00 98.00 71 ILE A O 1
ATOM 534 N N . ILE A 1 72 ? -8.052 1.408 -0.054 1.00 97.88 72 ILE A N 1
ATOM 535 C CA . ILE A 1 72 ? -7.744 0.456 1.020 1.00 97.88 72 ILE A CA 1
ATOM 536 C C . ILE A 1 72 ? -8.258 0.991 2.357 1.00 97.88 72 ILE A C 1
ATOM 538 O O . ILE A 1 72 ? -8.968 0.274 3.061 1.00 97.88 72 ILE A O 1
ATOM 542 N N . MET A 1 73 ? -7.962 2.251 2.691 1.00 97.75 73 MET A N 1
ATOM 543 C CA . MET A 1 73 ? -8.425 2.858 3.943 1.00 97.75 73 MET A CA 1
ATOM 544 C C . MET A 1 73 ? -9.949 2.931 4.023 1.00 97.75 73 MET A C 1
ATOM 546 O O . MET A 1 73 ? -10.524 2.554 5.043 1.00 97.75 73 MET A O 1
ATOM 550 N N . GLY A 1 74 ? -10.616 3.344 2.944 1.00 97.50 74 GLY A N 1
ATOM 551 C CA . GLY A 1 74 ? -12.073 3.361 2.859 1.00 97.50 74 GLY A CA 1
ATOM 552 C C . GLY A 1 74 ? -12.662 1.959 2.999 1.00 97.50 74 GLY A C 1
ATOM 553 O O . GLY A 1 74 ? -13.589 1.756 3.776 1.00 97.50 74 GLY A O 1
ATOM 554 N N . THR A 1 75 ? -12.082 0.968 2.326 1.00 97.69 75 THR A N 1
ATOM 555 C CA . THR A 1 75 ? -12.534 -0.428 2.395 1.00 97.69 75 THR A CA 1
ATOM 556 C C . THR A 1 75 ? -12.398 -0.978 3.811 1.00 97.69 75 THR A C 1
ATOM 558 O O . THR A 1 75 ? -13.361 -1.517 4.349 1.00 97.69 75 THR A O 1
ATOM 561 N N . LEU A 1 76 ? -11.244 -0.798 4.457 1.00 97.50 76 LEU A N 1
ATOM 562 C CA . LEU A 1 76 ? -11.045 -1.207 5.849 1.00 97.50 76 LEU A CA 1
ATOM 563 C C . LEU A 1 76 ? -12.024 -0.494 6.784 1.00 97.50 76 LEU A C 1
ATOM 565 O O . LEU A 1 76 ? -12.639 -1.126 7.643 1.00 97.50 76 LEU A O 1
ATOM 569 N N . PHE A 1 77 ? -12.214 0.812 6.611 1.00 96.44 77 PHE A N 1
ATOM 570 C CA . PHE A 1 77 ? -13.121 1.563 7.464 1.00 96.44 77 PHE A CA 1
ATOM 571 C C . PHE A 1 77 ? -14.574 1.106 7.301 1.00 96.44 77 PHE A C 1
ATOM 573 O O . PHE A 1 77 ? -15.246 0.837 8.295 1.00 96.44 77 PHE A O 1
ATOM 580 N N . TYR A 1 78 ? -15.070 0.984 6.072 1.00 96.44 78 TYR A N 1
ATOM 581 C CA . TYR A 1 78 ? -16.479 0.680 5.818 1.00 96.44 78 TYR A CA 1
ATOM 582 C C . TYR A 1 78 ? -16.824 -0.807 5.909 1.00 96.44 78 TYR A C 1
ATOM 584 O O . TYR A 1 78 ? -17.948 -1.120 6.290 1.00 96.44 78 TYR A O 1
ATOM 592 N N . LEU A 1 79 ? -15.896 -1.720 5.609 1.00 96.56 79 LEU A N 1
ATOM 593 C CA . LEU A 1 79 ? -16.164 -3.165 5.646 1.00 96.56 79 LEU A CA 1
ATOM 594 C C . LEU A 1 79 ? -15.680 -3.858 6.915 1.00 96.56 79 LEU A C 1
ATOM 596 O O . LEU A 1 79 ? -16.172 -4.941 7.219 1.00 96.56 79 LEU A O 1
ATOM 600 N N . LEU A 1 80 ? -14.738 -3.273 7.655 1.00 95.12 80 LEU A N 1
ATOM 601 C CA . LEU A 1 80 ? -14.244 -3.864 8.898 1.00 95.12 80 LEU A CA 1
ATOM 602 C C . LEU A 1 80 ? -14.639 -3.010 10.102 1.00 95.12 80 LEU A C 1
ATOM 604 O O . LEU A 1 80 ? -15.402 -3.458 10.953 1.00 95.12 80 LEU A O 1
ATOM 608 N N . ILE A 1 81 ? -14.179 -1.760 10.162 1.00 94.81 81 ILE A N 1
ATOM 609 C CA . ILE A 1 81 ? -14.352 -0.920 11.360 1.00 94.81 81 ILE A CA 1
ATOM 610 C C . ILE A 1 81 ? -15.830 -0.567 11.591 1.00 94.81 81 ILE A C 1
ATOM 612 O O . ILE A 1 81 ? -16.343 -0.724 12.699 1.00 94.81 81 ILE A O 1
ATOM 616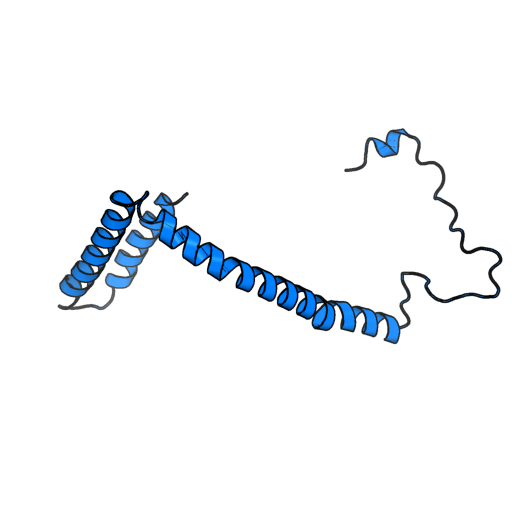 N N . THR A 1 82 ? -16.531 -0.123 10.549 1.00 94.56 82 THR A N 1
ATOM 617 C CA . THR A 1 82 ? -17.934 0.305 10.616 1.00 94.56 82 THR A CA 1
ATOM 618 C C . THR A 1 82 ? -18.872 -0.827 11.036 1.00 94.56 82 THR A C 1
ATOM 620 O O . THR A 1 82 ? -19.637 -0.609 11.975 1.00 94.56 82 THR A O 1
ATOM 623 N N . PRO A 1 83 ? -18.838 -2.036 10.438 1.00 92.81 83 PRO A N 1
ATOM 624 C CA . PRO A 1 83 ? -19.711 -3.118 10.877 1.00 92.81 83 PRO A CA 1
ATOM 625 C C . PRO A 1 83 ? -19.355 -3.630 12.270 1.00 92.81 83 PRO A C 1
ATOM 627 O O . PRO A 1 83 ? -20.267 -3.993 13.003 1.00 92.81 83 PRO A O 1
ATOM 630 N N . ILE A 1 84 ? -18.082 -3.603 12.686 1.00 92.56 84 ILE A N 1
ATOM 631 C CA . ILE A 1 84 ? -17.715 -3.912 14.077 1.00 92.56 84 ILE A CA 1
ATOM 632 C C . ILE A 1 84 ? -18.350 -2.893 15.031 1.00 92.56 84 ILE A C 1
ATOM 634 O O . ILE A 1 84 ? -18.983 -3.282 16.011 1.00 92.56 84 ILE A O 1
ATOM 638 N N . GLY A 1 85 ? -18.238 -1.597 14.733 1.00 89.00 85 GLY A N 1
ATOM 639 C CA . GLY A 1 85 ? -18.864 -0.542 15.534 1.00 89.00 85 GLY A CA 1
ATOM 640 C C . GLY A 1 85 ? -20.393 -0.636 15.545 1.00 89.00 85 GLY A C 1
ATOM 641 O O . GLY A 1 85 ? -21.020 -0.466 16.591 1.00 89.00 85 GLY A O 1
ATOM 642 N N . LEU A 1 86 ? -21.000 -0.969 14.403 1.00 89.56 86 LEU A N 1
ATOM 643 C CA . LEU A 1 86 ? -22.440 -1.186 14.290 1.00 89.56 86 LEU A CA 1
ATOM 644 C C . LEU A 1 86 ? -22.881 -2.418 15.085 1.00 89.56 86 LEU A C 1
ATOM 646 O O . LEU A 1 86 ? -23.872 -2.345 15.804 1.00 89.56 86 LEU A O 1
ATOM 650 N N . ALA A 1 87 ? -22.128 -3.518 15.021 1.00 90.94 87 ALA A N 1
ATOM 651 C CA . ALA A 1 87 ? -22.376 -4.708 15.823 1.00 90.94 87 ALA A CA 1
ATOM 652 C C . ALA A 1 87 ? -22.272 -4.391 17.320 1.00 90.94 87 ALA A C 1
ATOM 654 O O . ALA A 1 87 ? -23.174 -4.740 18.074 1.00 90.94 87 ALA A O 1
ATOM 655 N N . MET A 1 88 ? -21.238 -3.663 17.760 1.00 88.44 88 MET A N 1
ATOM 656 C CA . MET A 1 88 ? -21.125 -3.208 19.153 1.00 88.44 88 MET A CA 1
ATOM 657 C C . MET A 1 88 ? -22.344 -2.386 19.585 1.00 88.44 88 MET A C 1
ATOM 659 O O . MET A 1 88 ? -22.892 -2.639 20.660 1.00 88.44 88 MET A O 1
ATOM 663 N N . ARG A 1 89 ? -22.819 -1.478 18.721 1.00 84.12 89 ARG A N 1
ATOM 664 C CA . ARG A 1 89 ? -24.033 -0.688 18.959 1.00 84.12 89 ARG A CA 1
ATOM 665 C C . ARG A 1 89 ? -25.288 -1.563 19.050 1.00 84.12 89 ARG A C 1
ATOM 667 O O . ARG A 1 89 ? -26.099 -1.339 19.941 1.00 84.12 89 ARG A O 1
ATOM 674 N N . LEU A 1 90 ? -25.438 -2.560 18.174 1.00 86.19 90 LEU A N 1
ATOM 675 C CA . LEU A 1 90 ? -26.561 -3.509 18.198 1.00 86.19 90 LEU A CA 1
ATOM 676 C C . LEU A 1 90 ? -26.545 -4.395 19.453 1.00 86.19 90 LEU A C 1
ATOM 678 O O . LEU A 1 90 ? -27.597 -4.665 20.021 1.00 86.19 90 LEU A O 1
ATOM 682 N N . PHE A 1 91 ? -25.365 -4.799 19.925 1.00 88.12 91 PHE A N 1
ATOM 683 C CA . PHE A 1 91 ? -25.199 -5.567 21.163 1.00 88.12 91 PHE A CA 1
ATOM 684 C C . PHE A 1 91 ? -25.213 -4.700 22.437 1.00 88.12 91 PHE A C 1
ATOM 686 O O . PHE A 1 91 ? -24.909 -5.207 23.516 1.00 88.12 91 PHE A O 1
ATOM 693 N N . GLY A 1 92 ? -25.530 -3.402 22.335 1.00 75.31 92 GLY A N 1
ATOM 694 C CA . GLY A 1 92 ? -25.637 -2.494 23.483 1.00 75.31 92 GLY A CA 1
ATOM 695 C C . GLY A 1 92 ? -24.310 -2.188 24.185 1.00 75.31 92 GLY A C 1
ATOM 696 O O . GLY A 1 92 ? -24.306 -1.673 25.301 1.00 75.31 92 GLY A O 1
ATOM 697 N N . ARG A 1 93 ? -23.168 -2.499 23.560 1.00 71.06 93 ARG A N 1
ATOM 698 C CA . ARG A 1 93 ? -21.847 -2.143 24.085 1.00 71.06 93 ARG A CA 1
ATOM 699 C C . ARG A 1 93 ? -21.515 -0.716 23.662 1.00 71.06 93 ARG A C 1
ATOM 701 O O . ARG A 1 93 ? -21.141 -0.484 22.515 1.00 71.06 93 ARG A O 1
ATOM 708 N N . ASP A 1 94 ? -21.603 0.216 24.608 1.00 72.62 94 ASP A N 1
ATOM 709 C CA . ASP A 1 94 ? -21.095 1.584 24.464 1.00 72.62 94 ASP A CA 1
ATOM 710 C C . ASP A 1 94 ? -19.825 1.781 25.314 1.00 72.62 94 ASP A C 1
ATOM 712 O O . ASP A 1 94 ? -19.885 2.308 26.426 1.00 72.62 94 ASP A O 1
ATOM 716 N N . PRO A 1 95 ? -18.648 1.343 24.826 1.00 66.62 95 PRO A N 1
ATOM 717 C CA . PRO A 1 95 ? -17.396 1.477 25.570 1.00 66.62 95 PRO A CA 1
ATOM 718 C C . PRO A 1 95 ? -16.96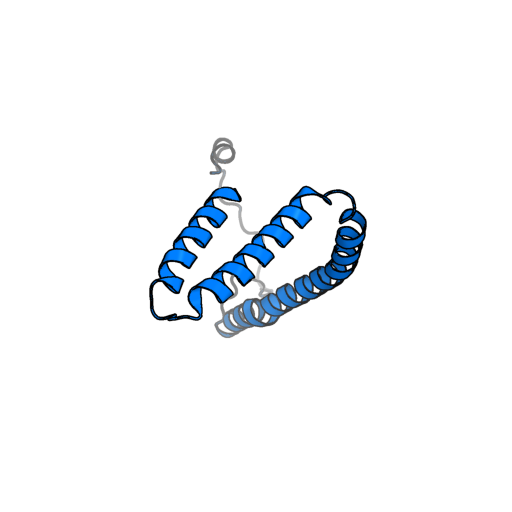0 2.935 25.761 1.00 66.62 95 PRO A C 1
ATOM 720 O O . PRO A 1 95 ? -16.039 3.191 26.530 1.00 66.62 95 PRO A O 1
ATOM 723 N N . MET A 1 96 ? -17.581 3.882 25.054 1.00 68.19 96 MET A N 1
ATOM 724 C CA . MET A 1 96 ? -17.227 5.297 25.119 1.00 68.19 96 MET A CA 1
ATOM 725 C C . MET A 1 96 ? -18.234 6.131 25.912 1.00 68.19 96 MET A C 1
ATOM 727 O O . MET A 1 96 ? -18.061 7.346 25.943 1.00 68.19 96 MET A O 1
ATOM 731 N N . MET A 1 97 ? -19.241 5.508 26.548 1.00 66.44 97 MET A N 1
ATOM 732 C CA . MET A 1 97 ? -20.261 6.195 27.357 1.00 66.44 97 MET A CA 1
ATOM 733 C C . MET A 1 97 ? -20.806 7.444 26.642 1.00 66.44 97 MET A C 1
ATOM 735 O O . MET A 1 97 ? -20.864 8.535 27.203 1.00 66.44 97 MET A O 1
ATOM 739 N N . ARG A 1 98 ? -21.125 7.300 25.351 1.00 69.06 98 ARG A N 1
ATOM 740 C CA . ARG A 1 98 ? -21.579 8.392 24.477 1.00 69.06 98 ARG A CA 1
ATOM 741 C C . ARG A 1 98 ? -23.066 8.697 24.650 1.00 69.06 98 ARG A C 1
ATOM 743 O O . ARG A 1 98 ? -23.550 9.669 24.072 1.00 69.06 98 ARG A O 1
ATOM 750 N N . GLY A 1 99 ? -23.792 7.865 25.395 1.00 70.00 99 GLY A N 1
ATOM 751 C CA . GLY A 1 99 ? -25.160 8.144 25.816 1.00 70.00 99 GLY A CA 1
ATOM 752 C C . GLY A 1 99 ? -25.235 9.423 26.649 1.00 70.00 99 GLY A C 1
ATOM 753 O O . GLY A 1 99 ? -24.538 9.564 27.648 1.00 70.00 99 GLY A O 1
ATOM 754 N N . PHE A 1 100 ? -26.087 10.358 26.230 1.00 71.19 100 PHE A N 1
ATOM 755 C CA . PHE A 1 100 ? -26.395 11.543 27.022 1.00 71.19 100 PHE A CA 1
ATOM 756 C C . PHE A 1 100 ? -27.289 11.132 28.199 1.00 71.19 100 PHE A C 1
ATOM 758 O O . PHE A 1 100 ? -28.421 10.696 27.999 1.00 71.19 100 PHE A O 1
ATOM 765 N N . GLU A 1 101 ? -26.759 11.246 29.412 1.00 76.81 101 GLU A N 1
ATOM 766 C CA . GLU A 1 101 ? -27.433 11.038 30.692 1.00 76.81 101 GLU A CA 1
ATOM 767 C C . GLU A 1 101 ? -27.877 12.411 31.249 1.00 76.81 101 GLU A C 1
ATOM 769 O O . GLU A 1 101 ? -27.063 13.119 31.847 1.00 76.81 101 GLU A O 1
ATOM 774 N N . PRO A 1 102 ? -29.138 12.839 31.029 1.00 74.88 102 PRO A N 1
ATOM 775 C CA . PRO A 1 102 ? -29.625 14.159 31.448 1.00 74.88 102 PRO A CA 1
ATOM 776 C C . PRO A 1 102 ? -29.697 14.339 32.972 1.00 74.88 102 PRO A C 1
ATOM 778 O O . PRO A 1 102 ? -29.637 15.469 33.442 1.00 74.88 102 PRO A O 1
ATOM 781 N N . ASP A 1 103 ? -29.781 13.243 33.731 1.00 79.44 103 ASP A N 1
ATOM 782 C CA . ASP A 1 103 ? -29.854 13.259 35.199 1.00 79.44 103 ASP A CA 1
ATOM 783 C C . ASP A 1 103 ? -28.471 13.272 35.882 1.00 79.44 103 ASP A C 1
ATOM 785 O O . ASP A 1 103 ? -28.386 13.271 37.111 1.00 79.44 103 ASP A O 1
ATOM 789 N N . ARG A 1 104 ? -27.362 13.277 35.122 1.00 77.38 104 ARG A N 1
ATOM 790 C CA . ARG A 1 104 ? -26.019 13.403 35.707 1.00 77.38 104 ARG A CA 1
ATOM 791 C C . ARG A 1 104 ? -25.654 14.856 35.983 1.00 77.38 104 ARG A C 1
ATOM 793 O O . ARG A 1 104 ? -25.609 15.678 35.076 1.00 77.38 104 ARG A O 1
ATOM 800 N N . GLU A 1 105 ? -25.227 15.120 37.216 1.00 80.19 105 GLU A N 1
ATOM 801 C CA . GLU A 1 105 ? -24.666 16.417 37.623 1.00 80.19 105 GLU A CA 1
ATOM 802 C C . GLU A 1 105 ? -23.321 16.732 36.939 1.00 80.19 105 GLU A C 1
ATOM 804 O O . GLU A 1 105 ? -22.987 17.896 36.727 1.00 80.19 105 GLU A O 1
ATOM 809 N N . SER A 1 106 ? -22.531 15.709 36.580 1.00 79.44 106 SER A N 1
ATOM 810 C CA . SER A 1 106 ? -21.247 15.878 35.890 1.00 79.44 106 SER A CA 1
ATOM 811 C C . SER A 1 106 ? -20.791 14.602 35.171 1.00 79.44 106 SER A C 1
ATOM 813 O O . SER A 1 106 ? -20.930 13.492 35.685 1.00 79.44 106 SER A O 1
ATOM 815 N N . TYR A 1 107 ? -20.183 14.763 33.990 1.00 81.12 107 TYR A N 1
ATOM 816 C CA . TYR A 1 107 ? -19.487 13.691 33.255 1.00 81.12 107 TYR A CA 1
ATOM 817 C C . TYR A 1 107 ? -18.013 13.551 33.659 1.00 81.12 107 TYR A C 1
ATOM 819 O O . TYR A 1 107 ? -17.277 12.763 33.063 1.00 81.12 107 TYR A O 1
ATOM 827 N N . TRP A 1 108 ? -17.555 14.331 34.642 1.00 83.06 108 TRP A N 1
ATOM 828 C CA . TRP A 1 108 ? -16.169 14.304 35.085 1.00 83.06 108 TRP A CA 1
ATOM 829 C C . TRP A 1 108 ? -15.828 12.945 35.700 1.00 83.06 108 TRP A C 1
ATOM 831 O O . TRP A 1 108 ? -16.368 12.559 36.735 1.00 83.06 108 TRP A O 1
ATOM 841 N N . VAL A 1 109 ? -14.920 12.211 35.059 1.00 78.62 109 VAL A N 1
ATOM 842 C CA . VAL A 1 109 ? -14.377 10.967 35.607 1.00 78.62 109 VAL A CA 1
ATOM 843 C C . VAL A 1 109 ? -13.204 11.332 36.501 1.00 78.62 109 VAL A C 1
ATOM 845 O O . VAL A 1 109 ? -12.222 11.918 36.045 1.00 78.62 109 VAL A O 1
ATOM 848 N N . GLU A 1 110 ? -13.306 10.994 37.783 1.00 77.06 110 GLU A N 1
ATOM 849 C CA . GLU A 1 110 ? -12.252 11.280 38.747 1.00 77.06 110 GLU A CA 1
ATOM 850 C C . GLU A 1 110 ? -10.953 10.567 38.340 1.00 77.06 110 GLU A C 1
ATOM 852 O O . GLU A 1 110 ? -10.912 9.350 38.129 1.00 77.06 110 GLU A O 1
ATOM 857 N N . SER A 1 111 ? -9.884 11.350 38.172 1.00 71.12 111 SER A N 1
ATOM 858 C CA . SER A 1 111 ? -8.567 10.823 37.821 1.00 71.12 111 SER A CA 1
ATOM 859 C C . SER A 1 111 ? -8.117 9.822 38.885 1.00 71.12 111 SER A C 1
ATOM 861 O O . SER A 1 111 ? -8.196 10.102 40.084 1.00 71.12 111 SER A O 1
ATOM 863 N N . ARG A 1 112 ? -7.620 8.649 38.464 1.00 70.69 112 ARG A N 1
ATOM 864 C CA . ARG A 1 112 ? -7.048 7.666 39.396 1.00 70.69 112 ARG A CA 1
ATOM 865 C C . ARG A 1 112 ? -5.967 8.350 40.234 1.00 70.69 112 ARG A C 1
ATOM 867 O O . ARG A 1 112 ? -5.061 8.968 39.680 1.00 70.69 112 ARG A O 1
ATOM 874 N N . ARG A 1 113 ? -6.090 8.220 41.560 1.00 67.19 113 ARG A N 1
ATOM 875 C CA . ARG A 1 113 ? -5.225 8.876 42.547 1.00 67.19 113 ARG A CA 1
ATOM 876 C C . ARG A 1 113 ? -3.741 8.725 42.218 1.00 67.19 113 ARG A C 1
ATOM 878 O O . ARG A 1 113 ? -3.282 7.659 41.814 1.00 67.19 113 ARG A O 1
ATOM 885 N N . ASP A 1 114 ? -3.072 9.851 42.438 1.00 61.62 114 ASP A N 1
ATOM 886 C CA . ASP A 1 114 ? -1.656 10.180 42.319 1.00 61.62 114 ASP A CA 1
ATOM 887 C C . ASP A 1 114 ? -0.731 8.961 42.176 1.00 61.62 114 ASP A C 1
ATOM 889 O O . ASP A 1 114 ? -0.254 8.369 43.148 1.00 61.62 114 ASP A O 1
ATOM 893 N N . ARG A 1 115 ? -0.462 8.570 40.925 1.00 65.00 115 ARG A N 1
ATOM 894 C CA . ARG A 1 115 ? 0.735 7.781 40.654 1.00 65.00 115 ARG A CA 1
ATOM 895 C C . ARG A 1 115 ? 1.897 8.740 40.856 1.00 65.00 115 ARG A C 1
ATOM 897 O O . ARG A 1 115 ? 2.069 9.650 40.049 1.00 65.00 115 ARG A O 1
ATOM 904 N N . GLY A 1 116 ? 2.655 8.549 41.938 1.00 72.31 116 GLY A N 1
ATOM 905 C CA . GLY A 1 116 ? 3.810 9.388 42.251 1.00 72.31 116 GLY A CA 1
ATOM 906 C C . GLY A 1 116 ? 4.677 9.612 41.011 1.00 72.31 116 GLY A C 1
ATOM 907 O O . GLY A 1 116 ? 4.756 8.735 40.150 1.00 72.31 116 GLY A O 1
ATOM 908 N N . LYS A 1 117 ? 5.310 10.788 40.904 1.00 72.19 117 LYS A N 1
ATOM 909 C CA . LYS A 1 117 ? 6.046 11.246 39.704 1.00 72.19 117 LYS A CA 1
ATOM 910 C C . LYS A 1 117 ? 6.988 10.184 39.110 1.00 72.19 117 LYS A C 1
ATOM 912 O O . LYS A 1 117 ? 7.174 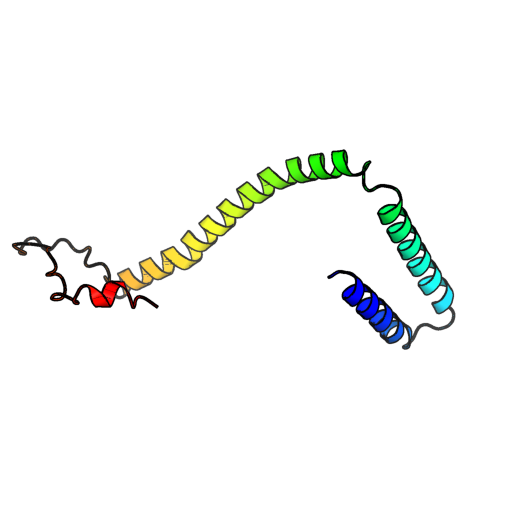10.134 37.901 1.00 72.19 117 LYS A O 1
ATOM 917 N N . GLU A 1 118 ? 7.507 9.285 39.944 1.00 75.12 118 GLU A N 1
ATOM 918 C CA . GLU A 1 118 ? 8.284 8.099 39.564 1.00 75.12 118 GLU A CA 1
ATOM 919 C C . GLU A 1 118 ? 7.609 7.162 38.546 1.00 75.12 118 GLU A C 1
ATOM 921 O O . GLU A 1 118 ? 8.298 6.505 37.769 1.00 75.12 118 GLU A O 1
ATOM 926 N N . SER A 1 119 ? 6.275 7.093 38.517 1.00 70.38 119 SER A N 1
ATOM 927 C CA . SER A 1 119 ? 5.516 6.276 37.565 1.00 70.38 119 SER A CA 1
ATOM 928 C C . SER A 1 119 ? 5.613 6.794 36.131 1.00 70.38 119 SER A C 1
ATOM 930 O O . SER A 1 119 ? 5.421 6.001 35.214 1.00 70.38 119 SER A O 1
ATOM 932 N N . TYR A 1 120 ? 5.913 8.082 35.923 1.00 72.06 120 TYR A N 1
ATOM 933 C CA . TYR A 1 120 ? 6.160 8.631 34.584 1.00 72.06 120 TYR A CA 1
ATOM 934 C C . TYR A 1 120 ? 7.501 8.155 34.016 1.00 72.06 120 TYR A C 1
ATOM 936 O O . TYR A 1 120 ? 7.655 8.042 32.805 1.00 72.06 120 TYR A O 1
ATOM 944 N N . PHE A 1 121 ? 8.458 7.814 34.884 1.00 79.25 121 PHE A N 1
ATOM 945 C CA . PHE A 1 121 ? 9.769 7.300 34.478 1.00 79.25 121 PHE A CA 1
ATOM 946 C C . PHE A 1 121 ? 9.773 5.785 34.206 1.00 79.25 121 PHE A C 1
ATOM 948 O O . PHE A 1 121 ? 10.788 5.249 33.773 1.00 79.25 121 PHE A O 1
ATOM 955 N N . ARG A 1 122 ? 8.651 5.085 34.438 1.00 73.62 122 ARG A N 1
ATOM 956 C CA . ARG A 1 122 ? 8.489 3.630 34.240 1.00 73.62 122 ARG A CA 1
ATOM 957 C C . ARG A 1 122 ? 7.299 3.330 33.323 1.00 73.62 122 ARG A C 1
ATOM 959 O O . ARG A 1 122 ? 6.340 2.679 33.729 1.00 73.62 122 ARG A O 1
ATOM 966 N N . GLN A 1 123 ? 7.324 3.891 32.115 1.00 68.88 123 GLN A N 1
ATOM 967 C CA . GLN A 1 123 ? 6.205 3.816 31.167 1.00 68.88 123 GLN A CA 1
ATOM 968 C C . GLN A 1 123 ? 6.279 2.613 30.200 1.00 68.88 123 GLN A C 1
ATOM 970 O O . GLN A 1 123 ? 5.310 2.368 29.482 1.00 68.88 123 GLN A O 1
ATOM 975 N N . PHE A 1 124 ? 7.380 1.853 30.206 1.00 69.25 124 PHE A N 1
ATOM 976 C CA . PHE A 1 124 ? 7.587 0.656 29.382 1.00 69.25 124 PHE A CA 1
ATOM 977 C C . PHE A 1 124 ? 7.913 -0.557 30.249 1.00 69.25 124 PHE A C 1
ATOM 979 O O . PHE A 1 124 ? 8.692 -0.380 31.215 1.00 69.25 124 PHE A O 1
#

pLDDT: mean 74.85, std 14.01, range [47.28, 98.0]

Radius of gyration: 30.68 Å; chains: 1; bounding box: 56×51×68 Å

Secondary structure (DSSP, 8-state):
--HHHHHHHHHHHHHHHTSS--TTHHHHHHHHHHHHHHHHHHHHH-TTTHHHHHHHHHHHHHHHHHHHHHHHHHHHIIIIIHHHHHHHHHTT--TT--S--TT-S---PPPPS---GGGGG---